Protein AF-A0A5J4TR86-F1 (afdb_monomer_lite)

Structure (mmCIF, N/CA/C/O backbone):
data_AF-A0A5J4TR86-F1
#
_entry.id   AF-A0A5J4TR86-F1
#
loop_
_atom_site.group_PDB
_atom_site.id
_atom_site.type_symbol
_atom_site.label_atom_id
_atom_site.label_alt_id
_atom_site.label_comp_id
_atom_site.label_asym_id
_atom_site.label_entity_id
_atom_site.label_seq_id
_atom_site.pdbx_PDB_ins_code
_atom_site.Cartn_x
_atom_site.Cartn_y
_atom_site.Cartn_z
_atom_site.occupancy
_atom_site.B_iso_or_equiv
_atom_site.auth_seq_id
_atom_site.auth_comp_id
_atom_site.auth_asym_id
_atom_site.auth_atom_id
_atom_site.pdbx_PDB_model_num
ATOM 1 N N . MET A 1 1 ? 6.713 -2.496 10.465 1.00 78.94 1 MET A N 1
ATOM 2 C CA . MET A 1 1 ? 7.120 -1.427 9.536 1.00 78.94 1 MET A CA 1
ATOM 3 C C . MET A 1 1 ? 7.994 -2.052 8.464 1.00 78.94 1 MET A C 1
ATOM 5 O O . MET A 1 1 ? 8.916 -2.774 8.829 1.00 78.94 1 MET A O 1
ATOM 9 N N . LEU A 1 2 ? 7.672 -1.861 7.186 1.00 87.44 2 LEU A N 1
ATOM 10 C CA . LEU A 1 2 ? 8.439 -2.368 6.049 1.00 87.44 2 LEU A CA 1
ATOM 11 C C . LEU A 1 2 ? 8.919 -1.181 5.210 1.00 87.44 2 LEU A C 1
ATOM 13 O O . LEU A 1 2 ? 8.098 -0.487 4.616 1.00 87.44 2 LEU A O 1
ATOM 17 N N . VAL A 1 3 ? 10.235 -0.986 5.140 1.00 91.19 3 VAL A N 1
ATOM 18 C CA . VAL A 1 3 ? 10.868 0.029 4.286 1.00 91.19 3 VAL A CA 1
ATOM 19 C C . VAL A 1 3 ? 11.641 -0.678 3.188 1.00 91.19 3 VAL A C 1
ATOM 21 O O . VAL A 1 3 ? 12.404 -1.604 3.465 1.00 91.19 3 VAL A O 1
ATOM 24 N N . MET A 1 4 ? 11.434 -0.249 1.950 1.00 93.44 4 MET A N 1
ATOM 25 C CA . MET A 1 4 ? 12.085 -0.802 0.771 1.00 93.44 4 MET A CA 1
ATOM 26 C C . MET A 1 4 ? 12.880 0.277 0.050 1.00 93.44 4 MET A C 1
ATOM 28 O O . MET A 1 4 ? 12.388 1.388 -0.122 1.00 93.44 4 MET A O 1
ATOM 32 N N . SER A 1 5 ? 14.082 -0.078 -0.392 1.00 93.56 5 SER A N 1
ATOM 33 C CA . SER A 1 5 ? 14.960 0.766 -1.199 1.00 93.56 5 SER A CA 1
ATOM 34 C C . SER A 1 5 ? 15.665 -0.121 -2.218 1.00 93.56 5 SER A C 1
ATOM 36 O O . SER A 1 5 ? 16.206 -1.154 -1.821 1.00 93.56 5 SER A O 1
ATOM 38 N N . ASP A 1 6 ? 15.602 0.245 -3.502 1.00 94.56 6 ASP A N 1
ATOM 39 C CA . ASP A 1 6 ? 16.200 -0.504 -4.621 1.00 94.56 6 ASP A CA 1
ATOM 40 C C . ASP A 1 6 ? 15.925 -2.023 -4.563 1.00 94.56 6 ASP A C 1
ATOM 42 O O . ASP A 1 6 ? 16.813 -2.874 -4.647 1.00 94.56 6 ASP A O 1
ATOM 46 N N . ALA A 1 7 ? 14.659 -2.375 -4.317 1.00 94.94 7 ALA A N 1
ATOM 47 C CA . ALA A 1 7 ? 14.237 -3.754 -4.106 1.00 94.94 7 ALA A CA 1
ATOM 48 C C . ALA A 1 7 ? 12.897 -4.056 -4.777 1.00 94.94 7 ALA A C 1
ATOM 50 O O . ALA A 1 7 ? 12.013 -3.204 -4.877 1.00 94.94 7 ALA A O 1
ATOM 51 N N . THR A 1 8 ? 12.716 -5.315 -5.180 1.00 96.31 8 THR A N 1
ATOM 52 C CA . THR A 1 8 ? 11.424 -5.830 -5.648 1.00 96.31 8 THR A CA 1
ATOM 53 C C . THR A 1 8 ? 10.775 -6.686 -4.565 1.00 96.31 8 THR A C 1
ATOM 55 O O . THR A 1 8 ? 11.375 -7.657 -4.104 1.00 96.31 8 THR A O 1
ATOM 58 N N . LEU A 1 9 ? 9.535 -6.364 -4.193 1.00 95.69 9 LEU A N 1
ATOM 59 C CA . LEU A 1 9 ? 8.725 -7.147 -3.264 1.00 95.69 9 LEU A CA 1
ATOM 60 C C . LEU A 1 9 ? 7.386 -7.532 -3.880 1.00 95.69 9 LEU A C 1
ATOM 62 O O . LEU A 1 9 ? 6.681 -6.724 -4.485 1.00 95.69 9 LEU A O 1
ATOM 66 N N . LEU A 1 10 ? 7.012 -8.781 -3.632 1.00 96.19 10 LEU A N 1
ATOM 67 C CA . LEU A 1 10 ? 5.738 -9.348 -4.019 1.00 96.19 10 LEU A CA 1
ATOM 68 C C . LEU A 1 10 ? 5.043 -9.928 -2.786 1.00 96.19 10 LEU A C 1
ATOM 70 O O . LEU A 1 10 ? 5.544 -10.871 -2.176 1.00 96.19 10 LEU A O 1
ATOM 74 N N . ILE A 1 11 ? 3.869 -9.393 -2.461 1.00 94.88 11 ILE A N 1
ATOM 75 C CA . ILE A 1 11 ? 2.986 -9.897 -1.406 1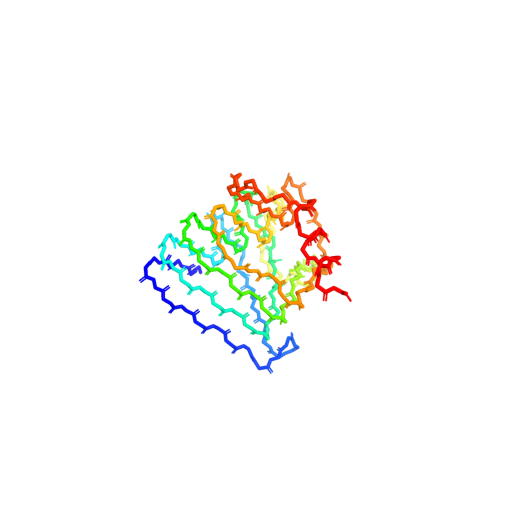.00 94.88 11 ILE A CA 1
ATOM 76 C C . ILE A 1 11 ? 1.742 -10.483 -2.076 1.00 94.88 11 ILE A C 1
ATOM 78 O O . ILE A 1 11 ? 1.059 -9.799 -2.836 1.00 94.88 11 ILE A O 1
ATOM 82 N N . ARG A 1 12 ? 1.446 -11.758 -1.805 1.00 96.81 12 ARG A N 1
ATOM 83 C CA . ARG A 1 12 ? 0.254 -12.447 -2.319 1.00 96.81 12 ARG A CA 1
ATOM 84 C C . ARG A 1 12 ? -0.513 -13.069 -1.163 1.00 96.81 12 ARG A C 1
ATOM 86 O O . ARG A 1 12 ? -0.025 -14.020 -0.557 1.00 96.81 12 ARG A O 1
ATOM 93 N N . GLY A 1 13 ? -1.688 -12.528 -0.871 1.00 96.06 13 GLY A N 1
ATOM 94 C CA . GLY A 1 13 ? -2.624 -13.152 0.055 1.00 96.06 13 GLY A CA 1
ATOM 95 C C . GLY A 1 13 ? -3.342 -14.354 -0.566 1.00 96.06 13 GLY A C 1
ATOM 96 O O . GLY A 1 13 ? -3.351 -14.532 -1.784 1.00 96.06 13 GLY A O 1
ATOM 97 N N . GLY A 1 14 ? -3.949 -15.184 0.283 1.00 94.31 14 GLY A N 1
ATOM 98 C CA . GLY A 1 14 ? -4.844 -16.276 -0.133 1.00 94.31 14 GLY A CA 1
ATOM 99 C C . GLY A 1 14 ? -6.224 -15.788 -0.591 1.00 94.31 14 GLY A C 1
ATOM 100 O O . GLY A 1 14 ? -6.932 -16.484 -1.312 1.00 94.31 14 GLY A O 1
ATOM 101 N N . GLY A 1 15 ? -6.579 -14.551 -0.236 1.00 92.75 15 GLY A N 1
ATOM 102 C CA . GLY A 1 15 ? -7.868 -13.940 -0.524 1.00 92.75 15 GLY A CA 1
ATOM 103 C C . GLY A 1 15 ? -8.164 -12.817 0.464 1.00 92.75 15 GLY A C 1
ATOM 104 O O . GLY A 1 15 ? -7.743 -12.865 1.619 1.00 92.75 15 GLY A O 1
ATOM 105 N N . VAL A 1 16 ? -8.952 -11.825 0.044 1.00 91.94 16 VAL A N 1
ATOM 106 C CA . VAL A 1 16 ? -9.275 -10.646 0.876 1.00 91.94 16 VAL A CA 1
ATOM 107 C C . VAL A 1 16 ? -9.989 -10.984 2.194 1.00 91.94 16 VAL A C 1
ATOM 109 O O . VAL A 1 16 ? -9.951 -10.203 3.133 1.00 91.94 16 VAL A O 1
ATOM 112 N N . HIS A 1 17 ? -10.632 -12.145 2.296 1.00 91.25 17 HIS A N 1
ATOM 113 C CA . HIS A 1 17 ? -11.296 -12.609 3.519 1.00 91.25 17 HIS A CA 1
ATOM 114 C C . HIS A 1 17 ? -10.399 -13.509 4.387 1.00 91.25 17 HIS A C 1
ATOM 116 O O . HIS A 1 17 ? -10.744 -13.776 5.533 1.00 91.25 17 HIS A O 1
ATOM 122 N N . GLU A 1 18 ? -9.265 -13.968 3.852 1.00 93.06 18 GLU A N 1
ATOM 123 C CA . GLU A 1 18 ? -8.345 -14.894 4.525 1.00 93.06 18 GLU A CA 1
ATOM 124 C C . GLU A 1 18 ? -7.071 -14.194 5.000 1.00 93.06 18 GLU A C 1
ATOM 126 O O . GLU A 1 18 ? -6.529 -14.518 6.053 1.00 93.06 18 GLU A O 1
ATOM 131 N N . THR A 1 19 ? -6.570 -13.235 4.21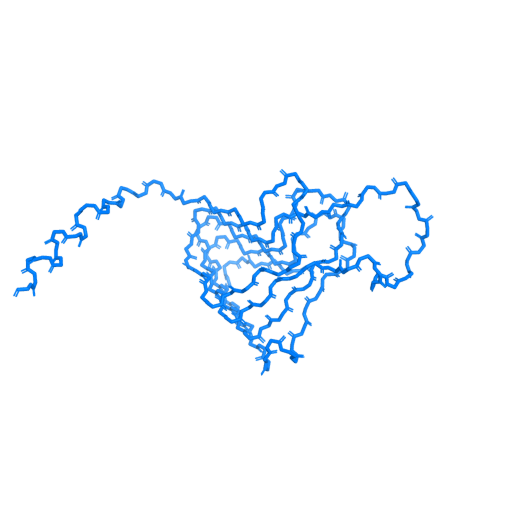8 1.00 95.62 19 THR A N 1
ATOM 132 C CA . THR A 1 19 ? -5.318 -12.531 4.504 1.00 95.62 19 THR A CA 1
ATOM 133 C C . THR A 1 19 ? -5.620 -11.129 4.998 1.00 95.62 19 THR A C 1
ATOM 135 O O . THR A 1 19 ? -6.001 -10.254 4.220 1.00 95.62 19 THR A O 1
ATOM 138 N N . ILE A 1 20 ? -5.439 -10.923 6.301 1.00 93.19 20 ILE A N 1
ATOM 139 C CA . ILE A 1 20 ? -5.667 -9.643 6.969 1.00 93.19 20 ILE A CA 1
ATOM 140 C C . ILE A 1 20 ? -4.340 -9.138 7.525 1.00 93.19 20 ILE A C 1
ATOM 142 O O . ILE A 1 20 ? -3.622 -9.864 8.212 1.00 93.19 20 ILE A O 1
ATOM 146 N N . VAL A 1 21 ? -4.027 -7.882 7.234 1.00 90.94 21 VAL A N 1
ATOM 147 C CA . VAL A 1 21 ? -2.818 -7.201 7.685 1.00 90.94 21 VAL A CA 1
ATOM 148 C C . VAL A 1 21 ? -3.219 -5.929 8.424 1.00 90.94 21 VAL A C 1
ATOM 150 O O . VAL A 1 21 ? -3.975 -5.113 7.907 1.00 90.94 21 VAL A O 1
ATOM 153 N N . THR A 1 22 ? -2.711 -5.755 9.641 1.00 87.81 22 THR A N 1
ATOM 154 C CA . THR A 1 22 ? -2.996 -4.593 10.495 1.00 87.81 22 THR A CA 1
ATOM 155 C C . THR A 1 22 ? -1.704 -4.050 11.086 1.00 87.81 22 THR A C 1
ATOM 157 O O . THR A 1 22 ? -0.765 -4.810 11.337 1.00 87.81 22 THR A O 1
ATOM 160 N N . ASN A 1 23 ? -1.642 -2.741 11.317 1.00 81.12 23 ASN A N 1
ATOM 161 C CA . ASN A 1 23 ? -0.609 -2.143 12.162 1.00 81.12 23 ASN A CA 1
ATOM 162 C C . ASN A 1 23 ? -0.980 -2.292 13.649 1.00 81.12 23 ASN A C 1
ATOM 164 O O . ASN A 1 23 ? -2.123 -2.596 13.986 1.00 81.12 23 ASN A O 1
ATOM 168 N N . SER A 1 24 ? -0.004 -2.088 14.534 1.00 74.19 24 SER A N 1
ATOM 169 C CA . SER A 1 24 ? -0.243 -1.723 15.939 1.00 74.19 24 SER A CA 1
ATOM 170 C C . SER A 1 24 ? -0.462 -0.206 16.046 1.00 74.19 24 SER A C 1
ATOM 172 O O . SER A 1 24 ? -0.256 0.489 15.051 1.00 74.19 24 SER A O 1
ATOM 174 N N . LYS A 1 25 ? -0.814 0.333 17.229 1.00 67.06 25 LYS A N 1
ATOM 175 C CA . LYS A 1 25 ? -0.733 1.787 17.488 1.00 67.06 25 LYS A CA 1
ATOM 176 C C . LYS A 1 25 ? 0.717 2.230 17.239 1.00 67.06 25 LYS A C 1
ATOM 178 O O . LYS A 1 25 ? 1.601 1.971 18.051 1.00 67.06 25 LYS A O 1
ATOM 183 N N . THR A 1 26 ? 0.996 2.742 16.044 1.00 60.88 26 THR A N 1
ATOM 184 C CA . THR A 1 26 ? 2.344 3.101 15.594 1.00 60.88 26 THR A CA 1
ATOM 185 C C . THR A 1 26 ? 2.529 4.603 15.770 1.00 60.88 26 THR A C 1
ATOM 187 O O . THR A 1 26 ? 1.697 5.346 15.245 1.00 60.88 26 THR A O 1
ATOM 190 N N . PRO A 1 27 ? 3.586 5.052 16.471 1.00 57.88 27 PRO A N 1
ATOM 191 C CA . PRO A 1 27 ? 3.763 6.465 16.773 1.00 57.88 27 PRO A CA 1
ATOM 192 C C . PRO A 1 27 ? 4.053 7.301 15.523 1.00 57.88 27 PRO A C 1
ATOM 194 O O . PRO A 1 27 ? 3.389 8.308 15.347 1.00 57.88 27 PRO A O 1
ATOM 197 N N . ASP A 1 28 ? 4.953 6.863 14.624 1.00 60.16 28 ASP A N 1
ATOM 198 C CA . ASP A 1 28 ? 5.573 7.802 13.663 1.00 60.16 28 ASP A CA 1
ATOM 199 C C . ASP A 1 28 ? 5.905 7.238 12.264 1.00 60.16 28 ASP A C 1
ATOM 201 O O . ASP A 1 28 ? 6.716 7.826 11.547 1.00 60.16 28 ASP A O 1
ATOM 205 N N . GLN A 1 29 ? 5.392 6.069 11.856 1.00 63.19 29 GLN A N 1
ATOM 206 C CA . GLN A 1 29 ? 5.850 5.446 10.600 1.00 63.19 29 GLN A CA 1
ATOM 207 C C . GLN A 1 29 ? 4.758 4.744 9.794 1.00 63.19 29 GLN A C 1
ATOM 209 O O . GLN A 1 29 ? 3.885 4.070 10.343 1.00 63.19 29 GLN A O 1
ATOM 214 N N . SER A 1 30 ? 4.877 4.866 8.469 1.00 77.31 30 SER A N 1
ATOM 215 C CA . SER A 1 30 ? 4.069 4.158 7.477 1.00 77.31 30 SER A CA 1
ATOM 216 C C . SER A 1 30 ? 4.220 2.649 7.630 1.00 77.31 30 SER A C 1
ATOM 218 O O . SER A 1 30 ? 5.311 2.159 7.913 1.00 77.31 30 SER A O 1
ATOM 220 N N . MET A 1 31 ? 3.158 1.869 7.420 1.00 87.00 31 MET A N 1
ATOM 221 C CA . MET A 1 31 ? 3.280 0.410 7.502 1.00 87.00 31 MET A CA 1
ATOM 222 C C . MET A 1 31 ? 4.171 -0.129 6.380 1.00 87.00 31 MET A C 1
ATOM 224 O O . MET A 1 31 ? 5.010 -1.001 6.631 1.00 87.00 31 MET A O 1
ATOM 228 N N . ILE A 1 32 ? 3.984 0.408 5.175 1.00 91.31 32 ILE A N 1
ATOM 229 C CA . ILE A 1 32 ? 4.780 0.128 3.983 1.00 91.31 32 ILE A CA 1
ATOM 230 C C . ILE A 1 32 ? 5.310 1.455 3.447 1.00 91.31 32 ILE A C 1
ATOM 232 O O . ILE A 1 32 ? 4.529 2.367 3.185 1.00 91.31 32 ILE A O 1
ATOM 236 N N . TRP A 1 33 ? 6.620 1.534 3.239 1.00 93.06 33 TRP A N 1
ATOM 237 C CA . TRP A 1 33 ?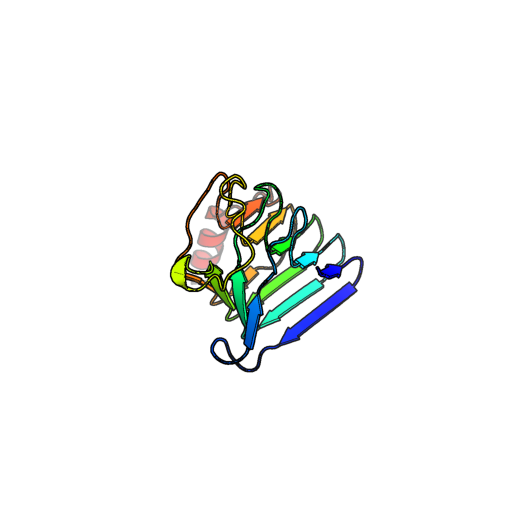 7.271 2.665 2.591 1.00 93.06 33 TRP A CA 1
ATOM 238 C C . TRP A 1 33 ? 8.190 2.171 1.473 1.00 93.06 33 TRP A C 1
ATOM 240 O O . TRP A 1 33 ? 9.158 1.453 1.729 1.00 93.06 33 TRP A O 1
ATOM 250 N N . ALA A 1 34 ? 7.871 2.527 0.231 1.00 94.19 34 ALA A N 1
ATOM 251 C CA . ALA A 1 34 ? 8.671 2.192 -0.941 1.00 94.19 34 ALA A CA 1
ATOM 252 C C . ALA A 1 34 ? 9.433 3.428 -1.429 1.00 94.19 34 ALA A C 1
ATOM 254 O O . ALA A 1 34 ? 8.829 4.392 -1.897 1.00 94.19 34 ALA A O 1
ATOM 255 N N . GLN A 1 35 ? 10.760 3.378 -1.330 1.00 94.00 35 GLN A N 1
ATOM 256 C CA . GLN A 1 35 ? 11.660 4.433 -1.788 1.00 94.00 35 GLN A CA 1
ATOM 257 C C . GLN A 1 35 ? 12.025 4.251 -3.265 1.00 94.00 35 GLN A C 1
ATOM 259 O O . GLN A 1 35 ? 11.719 3.219 -3.870 1.00 94.00 35 GLN A O 1
ATOM 264 N N . ILE A 1 36 ? 12.711 5.243 -3.835 1.00 93.62 36 ILE A N 1
ATOM 265 C CA . ILE A 1 36 ? 13.170 5.259 -5.231 1.00 93.62 36 ILE A CA 1
ATOM 266 C C . ILE A 1 36 ? 13.736 3.904 -5.700 1.00 93.62 36 ILE A C 1
ATOM 268 O O . ILE A 1 36 ? 14.411 3.197 -4.949 1.00 93.62 36 ILE A O 1
ATOM 272 N N . PHE A 1 37 ? 13.424 3.540 -6.948 1.00 92.31 37 PHE A N 1
ATOM 273 C CA . PHE A 1 37 ? 13.799 2.273 -7.597 1.00 92.31 37 PHE A CA 1
ATOM 274 C C . PHE A 1 37 ? 13.213 1.003 -6.969 1.00 92.31 37 PHE A C 1
ATOM 276 O O . PHE A 1 37 ? 13.486 -0.102 -7.434 1.00 92.31 37 PHE A O 1
ATOM 283 N N . SER A 1 38 ? 12.345 1.131 -5.965 1.00 96.38 38 SER A N 1
ATOM 284 C CA . SER A 1 38 ? 11.614 -0.015 -5.432 1.00 96.38 38 SER A CA 1
ATOM 285 C C . SER A 1 38 ? 10.407 -0.361 -6.296 1.00 96.38 38 SER A C 1
ATOM 287 O O . SER A 1 38 ? 9.704 0.518 -6.795 1.00 96.38 38 SER A O 1
ATOM 289 N N . ILE A 1 39 ? 10.122 -1.656 -6.410 1.00 96.19 39 ILE A N 1
ATOM 290 C CA . ILE A 1 39 ? 8.917 -2.179 -7.054 1.00 96.19 39 ILE A CA 1
ATOM 291 C C . ILE A 1 39 ? 8.155 -2.998 -6.023 1.00 96.19 39 ILE A C 1
ATOM 293 O O . ILE A 1 39 ? 8.661 -4.003 -5.523 1.00 96.19 39 ILE A O 1
ATOM 297 N N . ILE A 1 40 ? 6.922 -2.603 -5.724 1.00 96.44 40 ILE A N 1
ATOM 298 C CA . ILE A 1 40 ? 6.037 -3.359 -4.844 1.00 96.44 40 ILE A CA 1
ATOM 299 C C . ILE A 1 40 ? 4.774 -3.783 -5.587 1.00 96.44 40 ILE A C 1
ATOM 301 O O . ILE A 1 40 ? 4.115 -2.993 -6.261 1.00 96.44 40 ILE A O 1
ATOM 305 N N . THR A 1 41 ? 4.433 -5.063 -5.467 1.00 97.25 41 THR A N 1
ATOM 306 C CA . THR A 1 41 ? 3.149 -5.603 -5.913 1.00 97.25 41 THR A CA 1
ATOM 307 C C . THR A 1 41 ? 2.467 -6.316 -4.759 1.00 97.25 41 THR A C 1
ATOM 309 O O . THR A 1 41 ? 3.055 -7.210 -4.149 1.00 97.25 41 THR A O 1
ATOM 312 N N . VAL A 1 42 ? 1.217 -5.950 -4.483 1.00 96.81 42 VAL A N 1
ATOM 313 C CA . VAL A 1 42 ? 0.401 -6.579 -3.440 1.00 96.81 42 VAL A CA 1
ATOM 314 C C . VAL A 1 42 ? -0.908 -7.060 -4.039 1.00 96.81 42 VAL A C 1
ATOM 316 O O . VAL A 1 42 ? -1.596 -6.297 -4.724 1.00 96.81 42 VAL A O 1
ATOM 319 N N . THR A 1 43 ? -1.270 -8.312 -3.758 1.00 97.81 43 THR A N 1
ATOM 320 C CA . THR A 1 43 ? -2.559 -8.870 -4.167 1.00 97.81 43 THR A CA 1
ATOM 321 C C . THR A 1 43 ? -3.314 -9.557 -3.033 1.00 97.81 43 THR A C 1
ATOM 323 O O . THR A 1 43 ? -2.712 -10.078 -2.092 1.00 97.81 43 THR A O 1
ATOM 326 N N . ASP A 1 44 ? -4.644 -9.592 -3.152 1.00 97.69 44 ASP A N 1
ATOM 327 C CA . ASP A 1 44 ? -5.526 -10.503 -2.403 1.00 97.69 44 ASP A CA 1
ATOM 328 C C . ASP A 1 44 ? -5.454 -10.362 -0.876 1.00 97.69 44 ASP A C 1
ATOM 330 O O . ASP A 1 44 ? -5.489 -11.350 -0.146 1.00 97.69 44 ASP A O 1
ATOM 334 N N . THR A 1 45 ? -5.331 -9.129 -0.389 1.00 96.56 45 THR A N 1
ATOM 335 C CA . THR A 1 45 ? -5.125 -8.821 1.033 1.00 96.56 45 THR A CA 1
ATOM 336 C C . THR A 1 45 ? -6.123 -7.771 1.514 1.00 96.56 45 THR A C 1
ATOM 338 O O . THR A 1 45 ? -6.467 -6.851 0.774 1.00 96.56 45 THR A O 1
ATOM 341 N N . THR A 1 46 ? -6.563 -7.878 2.766 1.00 95.75 46 THR A N 1
ATOM 342 C CA . THR A 1 46 ? -7.262 -6.798 3.472 1.00 95.75 46 THR A CA 1
ATOM 343 C C . THR A 1 46 ? -6.309 -6.098 4.428 1.00 95.75 46 THR A C 1
ATOM 345 O O . THR A 1 46 ? -5.689 -6.742 5.270 1.00 95.75 46 THR A O 1
ATOM 348 N N . TYR A 1 47 ? -6.223 -4.777 4.326 1.00 93.00 47 TYR A N 1
ATOM 349 C CA . TYR A 1 47 ? -5.500 -3.920 5.252 1.00 93.00 47 TYR A CA 1
ATOM 350 C C . TYR A 1 47 ? -6.461 -3.220 6.208 1.00 93.00 47 TYR A C 1
ATOM 352 O O . TYR A 1 47 ? -7.429 -2.592 5.776 1.00 93.00 47 TYR A O 1
ATOM 360 N N . ILE A 1 48 ? -6.170 -3.312 7.504 1.00 90.12 48 ILE A N 1
ATOM 361 C CA . ILE A 1 48 ? -6.907 -2.630 8.568 1.00 90.12 48 ILE A CA 1
ATOM 362 C C . ILE A 1 48 ? -5.959 -1.653 9.260 1.00 90.12 48 ILE A C 1
ATOM 364 O O . ILE A 1 48 ? -4.966 -2.064 9.855 1.00 90.12 48 ILE A O 1
ATOM 368 N N . GLN A 1 49 ? -6.259 -0.361 9.178 1.00 85.94 49 GLN A N 1
ATOM 369 C CA . GLN A 1 49 ? -5.520 0.672 9.894 1.00 85.94 49 GLN A CA 1
ATOM 370 C C . GLN A 1 49 ? -6.084 0.825 11.314 1.00 85.94 49 GLN A C 1
ATOM 372 O O . GLN A 1 49 ? -7.237 1.217 11.493 1.00 85.94 49 GLN A O 1
ATOM 377 N N . GLN A 1 50 ? -5.262 0.536 12.320 1.00 83.94 50 GLN A N 1
ATOM 378 C CA . GLN A 1 50 ? -5.489 0.966 13.700 1.00 83.94 50 GLN A CA 1
ATOM 379 C C . GLN A 1 50 ? -5.230 2.472 13.827 1.00 83.94 50 GLN A C 1
ATOM 381 O O . GLN A 1 50 ? -4.380 2.990 13.088 1.00 83.94 50 GLN A O 1
ATOM 386 N N . PRO A 1 51 ? -5.897 3.163 14.770 1.00 78.50 51 PRO A N 1
ATOM 387 C CA . PRO A 1 51 ? -5.627 4.568 15.027 1.00 78.50 51 PRO A CA 1
ATOM 388 C C . PRO A 1 51 ? -4.148 4.823 15.325 1.00 78.50 51 PRO A C 1
ATOM 390 O O . PRO A 1 51 ? -3.446 3.999 15.922 1.00 78.50 51 PRO A O 1
ATOM 393 N N . LEU A 1 52 ? -3.683 5.980 14.877 1.00 77.44 52 LEU A N 1
ATOM 394 C CA . LEU A 1 52 ? -2.311 6.441 1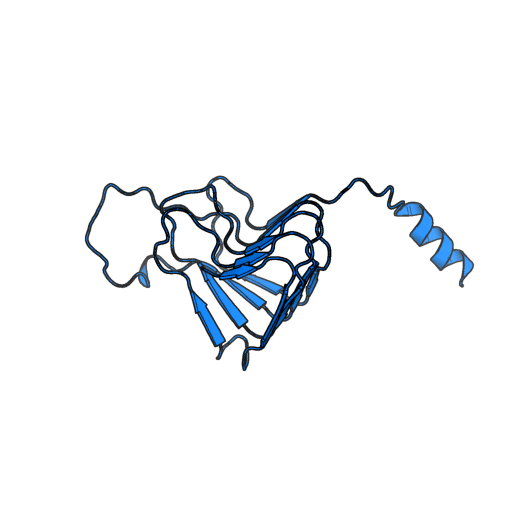5.013 1.00 77.44 52 LEU A CA 1
ATOM 395 C C . LEU A 1 52 ? -2.223 7.540 16.068 1.00 77.44 52 LEU A C 1
ATOM 397 O O . LEU A 1 52 ? -3.199 8.239 16.333 1.00 77.44 52 LEU A O 1
ATOM 401 N N . GLN A 1 53 ? -1.022 7.735 16.607 1.00 74.31 53 GLN A N 1
ATOM 402 C CA . GLN A 1 53 ? -0.717 8.858 17.503 1.00 74.31 53 GLN A CA 1
ATOM 403 C C . GLN A 1 53 ? -0.328 10.134 16.731 1.00 74.31 53 GLN A C 1
ATOM 405 O O . GLN A 1 53 ? -0.235 11.209 17.317 1.00 74.31 53 GLN A O 1
ATOM 410 N N . THR A 1 54 ? -0.128 10.031 15.411 1.00 73.56 54 THR A N 1
ATOM 411 C CA . THR A 1 54 ? 0.227 11.143 14.518 1.00 73.56 54 THR A CA 1
ATOM 412 C C . THR A 1 54 ? -0.586 11.116 13.224 1.00 73.56 54 THR A C 1
ATOM 414 O O . THR A 1 54 ? -1.021 10.060 12.760 1.00 73.56 54 THR A O 1
ATOM 417 N N . CYS A 1 55 ? -0.757 12.282 12.601 1.00 71.31 55 CYS A N 1
ATOM 418 C CA . CYS A 1 55 ? -1.447 12.438 11.321 1.00 71.31 55 CYS A CA 1
ATOM 419 C C . CYS A 1 55 ? -0.505 12.466 10.102 1.00 71.31 55 CYS A C 1
ATOM 421 O O . CYS A 1 55 ? -0.985 12.541 8.972 1.00 71.31 55 CYS A O 1
ATOM 423 N N . GLU A 1 56 ? 0.818 12.421 10.298 1.00 73.94 56 GLU A N 1
ATOM 424 C CA . GLU A 1 56 ? 1.786 12.739 9.233 1.00 73.94 56 GLU A CA 1
ATOM 425 C C . GLU A 1 56 ? 2.180 11.548 8.335 1.00 73.94 56 GLU A C 1
ATOM 427 O O . GLU A 1 56 ? 2.665 11.742 7.210 1.00 73.94 56 GLU A O 1
ATOM 432 N N . CYS A 1 57 ? 1.930 10.316 8.784 1.00 75.69 57 CYS A N 1
ATOM 433 C CA . CYS A 1 57 ? 2.437 9.102 8.140 1.00 75.69 57 CYS A CA 1
ATOM 434 C C . CYS A 1 57 ? 1.327 8.327 7.438 1.00 75.69 57 CYS A C 1
ATOM 436 O O . CYS A 1 57 ? 0.402 7.856 8.095 1.00 75.69 57 CYS A O 1
ATOM 438 N N . ALA A 1 58 ? 1.424 8.157 6.118 1.00 86.19 58 ALA A N 1
ATOM 439 C CA . ALA A 1 58 ? 0.451 7.363 5.375 1.00 86.19 58 ALA A CA 1
ATOM 440 C C . ALA A 1 58 ? 0.593 5.862 5.685 1.00 86.19 58 ALA A C 1
ATOM 442 O O . ALA A 1 58 ? 1.677 5.401 6.008 1.00 86.19 58 ALA A O 1
ATOM 443 N N . PHE A 1 59 ? -0.463 5.059 5.569 1.00 87.81 59 PHE A N 1
ATOM 444 C CA . PHE A 1 59 ? -0.365 3.615 5.811 1.00 87.81 59 PHE A CA 1
ATOM 445 C C . PHE A 1 59 ? 0.523 2.917 4.758 1.00 87.81 59 PHE A C 1
ATOM 447 O O . PHE A 1 59 ? 1.387 2.109 5.109 1.00 87.81 59 PHE A O 1
ATOM 454 N N . ILE A 1 60 ? 0.359 3.283 3.484 1.00 91.62 60 ILE A N 1
ATOM 455 C CA . ILE A 1 60 ? 1.263 2.965 2.372 1.00 91.62 60 ILE A CA 1
ATOM 456 C C . ILE A 1 60 ? 1.803 4.276 1.804 1.00 91.62 60 ILE A C 1
ATOM 458 O O . ILE A 1 60 ? 1.021 5.144 1.416 1.00 91.62 60 ILE A O 1
ATOM 462 N N . ASP A 1 61 ? 3.125 4.394 1.718 1.00 92.38 61 ASP A N 1
ATOM 463 C CA . ASP A 1 61 ? 3.817 5.586 1.230 1.00 92.38 61 ASP A CA 1
ATOM 464 C C . ASP A 1 61 ? 4.790 5.228 0.103 1.00 92.38 61 ASP A C 1
ATOM 466 O O . ASP A 1 61 ? 5.626 4.335 0.254 1.00 92.38 61 ASP A O 1
ATOM 470 N N . ILE A 1 62 ? 4.650 5.889 -1.043 1.00 94.00 62 ILE A N 1
ATOM 471 C CA . ILE A 1 62 ? 5.394 5.601 -2.272 1.00 94.00 62 ILE A CA 1
ATOM 472 C C . ILE A 1 62 ? 6.124 6.871 -2.717 1.00 94.00 62 ILE A C 1
ATOM 474 O O . ILE A 1 62 ? 5.492 7.844 -3.142 1.00 94.00 62 ILE A O 1
ATOM 478 N N . ASP A 1 63 ? 7.452 6.846 -2.642 1.00 92.88 63 ASP A N 1
ATOM 479 C CA . ASP A 1 63 ? 8.301 7.971 -3.030 1.00 92.88 63 ASP A CA 1
ATOM 480 C C . ASP A 1 63 ? 8.497 8.061 -4.550 1.00 92.88 63 ASP A C 1
ATOM 482 O O . ASP A 1 63 ? 8.184 7.152 -5.328 1.00 92.88 63 ASP A O 1
ATOM 486 N N . SER A 1 64 ? 9.103 9.175 -4.962 1.00 92.31 64 SER A N 1
ATOM 487 C CA . SER A 1 64 ? 9.469 9.451 -6.348 1.00 92.31 64 SER A CA 1
ATOM 488 C C . SER A 1 64 ? 10.299 8.324 -6.951 1.00 92.31 64 SER A C 1
ATOM 490 O O . SER A 1 64 ? 11.316 7.912 -6.394 1.00 92.31 64 SER A O 1
ATOM 492 N N . GLY A 1 65 ? 9.895 7.869 -8.138 1.00 89.94 65 GLY A N 1
ATOM 493 C CA . GLY A 1 65 ? 10.594 6.821 -8.882 1.00 89.94 65 GLY A CA 1
ATOM 494 C C . GLY A 1 65 ? 10.394 5.396 -8.352 1.00 89.94 65 GLY A C 1
ATOM 495 O O . GLY A 1 65 ? 11.040 4.480 -8.860 1.00 89.94 65 GLY A O 1
ATOM 496 N N . ALA A 1 66 ? 9.524 5.183 -7.361 1.00 94.69 66 ALA A N 1
ATOM 497 C CA . ALA A 1 66 ? 9.059 3.851 -6.982 1.00 94.69 66 ALA A CA 1
ATOM 498 C C . ALA A 1 66 ? 7.841 3.420 -7.825 1.00 94.69 66 ALA A C 1
ATOM 500 O O . ALA A 1 66 ? 7.075 4.250 -8.328 1.00 94.69 66 ALA A O 1
ATOM 501 N N . ILE A 1 67 ? 7.649 2.106 -7.969 1.00 93.69 67 ILE A N 1
ATOM 502 C CA . ILE A 1 67 ? 6.519 1.498 -8.684 1.00 93.69 67 ILE A CA 1
ATOM 503 C C . ILE A 1 67 ? 5.651 0.725 -7.689 1.00 93.69 67 ILE A C 1
ATOM 505 O O . ILE A 1 67 ? 6.148 -0.161 -6.995 1.00 93.69 67 ILE A O 1
ATOM 509 N N . CYS A 1 68 ? 4.350 1.015 -7.643 1.00 95.50 68 CYS A N 1
ATOM 510 C CA . CYS A 1 68 ? 3.404 0.359 -6.741 1.00 95.50 68 CYS A CA 1
ATOM 511 C C . CYS A 1 68 ? 2.167 -0.161 -7.478 1.00 95.50 68 CYS A C 1
ATOM 513 O O . CYS A 1 68 ? 1.401 0.605 -8.062 1.00 95.50 68 CYS A O 1
ATOM 515 N N . LEU A 1 69 ? 1.949 -1.476 -7.429 1.00 95.94 69 LEU A N 1
ATOM 516 C CA . LEU A 1 69 ? 0.781 -2.141 -8.003 1.00 95.94 69 LEU A CA 1
ATOM 517 C C . LEU A 1 69 ? -0.023 -2.822 -6.898 1.00 95.94 69 LEU A C 1
ATOM 519 O O . LEU A 1 69 ? 0.410 -3.824 -6.326 1.00 95.94 69 LEU A O 1
ATOM 523 N N . LEU A 1 70 ? -1.218 -2.309 -6.623 1.00 96.56 70 LEU A N 1
ATOM 524 C CA . LEU A 1 70 ? -2.139 -2.893 -5.651 1.00 96.56 70 LEU A CA 1
ATOM 525 C C . LEU A 1 70 ? -3.332 -3.479 -6.395 1.00 96.56 70 LEU A C 1
ATOM 527 O O . LEU A 1 70 ? -3.973 -2.774 -7.173 1.00 96.56 70 LEU A O 1
ATOM 531 N N . ARG A 1 71 ? -3.630 -4.765 -6.184 1.00 97.31 71 ARG A N 1
ATOM 532 C CA . ARG A 1 71 ? -4.741 -5.437 -6.869 1.00 97.31 71 ARG A CA 1
ATOM 533 C C . ARG A 1 71 ? -5.602 -6.271 -5.929 1.00 97.31 71 ARG A C 1
ATOM 535 O O . ARG A 1 71 ? -5.066 -7.104 -5.209 1.00 97.31 71 ARG A O 1
ATOM 542 N N . ARG A 1 72 ? -6.932 -6.142 -6.012 1.00 97.19 72 ARG A N 1
ATOM 543 C CA . ARG A 1 72 ? -7.879 -6.872 -5.143 1.00 97.19 72 ARG A CA 1
ATOM 544 C C . ARG A 1 72 ? -7.532 -6.681 -3.672 1.00 97.19 72 ARG A C 1
ATOM 546 O O . ARG A 1 72 ? -7.263 -7.641 -2.952 1.00 97.19 72 ARG A O 1
ATOM 553 N N . ILE A 1 73 ? -7.467 -5.418 -3.270 1.00 97.12 73 ILE A N 1
ATOM 554 C CA . ILE A 1 73 ? -7.133 -5.013 -1.907 1.00 97.12 73 ILE A CA 1
ATOM 555 C C . ILE A 1 73 ? -8.352 -4.365 -1.269 1.00 97.12 73 ILE A C 1
ATOM 557 O O . ILE A 1 73 ? -9.018 -3.551 -1.905 1.00 97.12 73 ILE A O 1
ATOM 561 N N . ILE A 1 74 ? -8.636 -4.695 -0.013 1.00 96.19 74 ILE A N 1
ATOM 562 C CA . ILE A 1 74 ? -9.626 -3.964 0.784 1.00 96.19 74 ILE A CA 1
ATOM 563 C C . ILE A 1 74 ? -8.879 -3.145 1.831 1.00 96.19 74 ILE A C 1
ATOM 565 O O . ILE A 1 74 ? -8.073 -3.689 2.577 1.00 96.19 74 ILE A O 1
ATOM 569 N N . PHE A 1 75 ? -9.160 -1.851 1.900 1.00 94.25 75 PHE A N 1
ATOM 570 C CA . PHE A 1 75 ? -8.689 -0.956 2.948 1.00 94.25 75 PHE A CA 1
ATOM 571 C C . PHE A 1 75 ? -9.839 -0.608 3.884 1.00 94.25 75 PHE A C 1
ATOM 573 O O . PHE A 1 75 ? -10.898 -0.176 3.425 1.00 94.25 75 PHE A O 1
ATOM 580 N N . ARG A 1 76 ? -9.613 -0.780 5.188 1.00 90.50 76 ARG A N 1
ATOM 581 C CA . ARG A 1 76 ? -10.545 -0.423 6.264 1.00 90.50 76 ARG A CA 1
ATOM 582 C C . ARG A 1 76 ? -9.805 0.222 7.425 1.00 90.50 76 ARG A C 1
ATOM 584 O O . ARG A 1 76 ? -8.597 0.048 7.575 1.00 90.50 76 ARG A O 1
ATOM 591 N N . GLN A 1 77 ? -10.544 0.911 8.278 1.00 86.25 77 GLN A N 1
ATOM 592 C CA . GLN A 1 77 ? -10.072 1.315 9.599 1.00 86.25 77 GLN A CA 1
ATOM 593 C C . GLN A 1 77 ? -10.640 0.372 10.659 1.00 86.25 77 GLN A C 1
ATOM 595 O O . GLN A 1 77 ? -11.704 -0.229 10.484 1.00 86.25 77 GLN A O 1
ATOM 600 N N . ALA A 1 78 ? -9.903 0.202 11.752 1.00 82.44 78 ALA A N 1
ATOM 601 C CA . ALA A 1 78 ? -10.394 -0.539 12.900 1.00 82.44 78 ALA A CA 1
ATOM 602 C C . ALA A 1 78 ? -11.593 0.194 13.513 1.00 82.44 78 ALA A C 1
ATOM 604 O O . ALA A 1 78 ? -11.560 1.409 13.708 1.00 82.44 78 ALA A O 1
ATOM 605 N N . LYS A 1 79 ? -12.659 -0.542 13.840 1.00 74.62 79 LYS A N 1
ATOM 606 C CA . LYS A 1 79 ? -13.806 0.044 14.540 1.00 74.62 79 LYS A CA 1
ATOM 607 C C . LYS A 1 79 ? -13.420 0.302 15.998 1.00 74.62 79 LYS A C 1
ATOM 609 O O . LYS A 1 79 ? -12.769 -0.575 16.574 1.00 74.62 79 LYS A O 1
ATOM 614 N N . PRO A 1 80 ? -13.874 1.407 16.617 1.00 65.19 80 PRO A N 1
ATOM 615 C CA . PRO A 1 80 ? -13.613 1.691 18.032 1.00 65.19 80 PRO A CA 1
ATOM 616 C C . PRO A 1 80 ? -13.958 0.506 18.944 1.00 65.19 80 PRO A C 1
ATOM 618 O O . PRO A 1 80 ? -13.190 0.135 19.817 1.00 65.19 80 PRO A O 1
ATOM 621 N N . GLU A 1 81 ? -15.066 -0.175 18.651 1.00 60.97 81 GLU A N 1
ATOM 622 C CA . GLU A 1 81 ? -15.576 -1.337 19.397 1.00 60.97 81 GLU A CA 1
ATOM 623 C C . GLU A 1 81 ? -14.679 -2.587 19.323 1.00 60.97 81 GLU A C 1
ATOM 625 O O . GLU A 1 81 ? -14.820 -3.504 20.126 1.00 60.97 81 GLU A O 1
ATOM 630 N N . THR A 1 82 ? -13.789 -2.657 18.330 1.00 60.88 82 THR A N 1
ATOM 631 C CA . THR A 1 82 ? -12.882 -3.798 18.097 1.00 60.88 82 THR A CA 1
ATOM 632 C C . THR A 1 82 ? -11.458 -3.539 18.578 1.00 60.88 82 THR A C 1
ATOM 634 O O . THR A 1 82 ? -10.597 -4.411 18.447 1.00 60.88 82 THR A O 1
ATOM 637 N N . GLN A 1 83 ? -11.201 -2.351 19.127 1.00 59.75 83 GLN A N 1
ATOM 638 C CA . GLN A 1 83 ? -9.932 -2.009 19.749 1.00 59.75 83 GLN A CA 1
ATOM 639 C C . GLN A 1 83 ? -9.881 -2.701 21.114 1.00 59.75 83 GLN A C 1
ATOM 641 O O . GLN A 1 83 ? -10.385 -2.197 22.110 1.00 59.75 83 GLN A O 1
ATOM 646 N N . LEU A 1 84 ? -9.347 -3.922 21.131 1.00 51.34 84 LEU A N 1
ATOM 647 C CA . LEU A 1 84 ? -9.094 -4.673 22.358 1.00 51.34 84 LEU A CA 1
ATOM 648 C C . LEU A 1 84 ? -8.157 -3.855 23.256 1.00 51.34 84 LEU A C 1
ATOM 650 O O . LEU A 1 84 ? -7.032 -3.573 22.849 1.00 51.34 84 LEU A O 1
ATOM 654 N N . ASP A 1 85 ? -8.664 -3.483 24.433 1.00 52.59 85 ASP A N 1
ATOM 655 C CA . ASP A 1 85 ? -7.975 -2.955 25.614 1.00 52.59 85 ASP A CA 1
ATOM 656 C C . ASP A 1 85 ? -6.448 -2.810 25.480 1.00 52.59 85 ASP A C 1
ATOM 658 O O . ASP A 1 85 ? -5.687 -3.770 25.625 1.00 52.59 85 ASP A O 1
ATOM 662 N N . ALA A 1 86 ? -5.993 -1.578 25.274 1.00 45.94 86 ALA A N 1
ATOM 663 C CA . ALA A 1 86 ? -4.640 -1.162 25.605 1.00 45.94 86 ALA A CA 1
ATOM 664 C C . ALA A 1 86 ? -4.783 0.130 26.400 1.00 45.94 86 ALA A C 1
ATOM 666 O O . ALA A 1 86 ? -5.072 1.158 25.796 1.00 45.94 86 ALA A O 1
ATOM 667 N N . ASP A 1 87 ? -4.697 -0.012 27.725 1.00 47.03 87 ASP A N 1
ATOM 668 C CA . ASP A 1 87 ? -4.543 1.005 28.768 1.00 47.03 87 ASP A CA 1
ATOM 669 C C . ASP A 1 87 ? -5.104 2.398 28.453 1.00 47.03 87 ASP A C 1
ATOM 671 O O . ASP A 1 87 ? -4.631 3.115 27.576 1.00 47.03 87 ASP A O 1
ATOM 675 N N . SER A 1 88 ? -6.108 2.776 29.240 1.00 47.34 88 SER A N 1
ATOM 676 C CA . SER A 1 88 ? -6.767 4.078 29.304 1.00 47.34 88 SER A CA 1
ATOM 677 C C . SER A 1 88 ? -5.790 5.256 29.448 1.00 47.34 88 SER A C 1
ATOM 679 O O . SER A 1 88 ? -5.679 5.850 30.517 1.00 47.34 88 SER A O 1
ATOM 681 N N . ASP A 1 89 ? -5.114 5.627 28.372 1.00 50.69 89 ASP A N 1
ATOM 682 C CA . ASP A 1 89 ? -4.557 6.958 28.193 1.00 50.69 89 ASP A CA 1
ATOM 683 C C . ASP A 1 89 ? -5.647 7.787 27.505 1.00 50.69 89 ASP A C 1
ATOM 685 O O . ASP A 1 89 ? -5.626 8.006 26.294 1.00 50.69 89 ASP A O 1
ATOM 689 N N . GLU A 1 90 ? -6.632 8.231 28.295 1.00 53.72 90 GLU A N 1
ATOM 690 C CA . GLU A 1 90 ? -7.750 9.093 27.862 1.00 53.72 90 GLU A CA 1
ATOM 691 C C . GLU A 1 90 ? -7.287 10.429 27.229 1.00 53.72 90 GLU A C 1
ATOM 693 O O . GLU A 1 90 ? -8.100 11.167 26.677 1.00 53.72 90 GLU A O 1
ATOM 698 N N . ASP A 1 91 ? -5.981 10.714 27.251 1.00 52.69 91 ASP A N 1
ATOM 699 C CA . ASP A 1 91 ? -5.364 11.951 26.773 1.00 52.69 91 ASP A CA 1
ATOM 700 C C . ASP A 1 91 ? -4.648 11.835 25.411 1.00 52.69 91 ASP A C 1
ATOM 702 O O . ASP A 1 91 ? -4.138 12.839 24.902 1.00 52.69 91 ASP A O 1
ATOM 706 N N . GLN A 1 92 ? -4.577 10.652 24.784 1.00 57.88 92 GLN A N 1
ATOM 707 C CA . GLN A 1 92 ? -3.917 10.524 23.478 1.00 57.88 92 GLN A CA 1
ATOM 708 C C . GLN A 1 92 ? -4.900 10.766 22.330 1.00 57.88 92 GLN A C 1
ATOM 710 O O . GLN A 1 92 ? -5.830 9.996 22.102 1.00 57.88 92 GLN A O 1
ATOM 715 N N . LEU A 1 93 ? -4.672 11.847 21.578 1.00 60.53 93 LEU A N 1
ATOM 716 C CA . LEU A 1 93 ? -5.410 12.131 20.350 1.00 60.53 93 LEU A CA 1
ATOM 717 C C . LEU A 1 93 ? -5.181 10.996 19.344 1.00 60.53 93 LEU A C 1
ATOM 719 O O . LEU A 1 93 ? -4.069 10.800 18.854 1.00 60.53 93 LEU A O 1
ATOM 723 N N . GLU A 1 94 ? -6.243 10.260 19.039 1.00 71.50 94 GLU A N 1
ATOM 724 C CA . GLU A 1 94 ? -6.228 9.217 18.023 1.00 71.50 94 GLU A CA 1
ATOM 725 C C . GLU A 1 94 ? -6.558 9.811 16.651 1.00 71.50 94 GLU A C 1
ATOM 727 O O . GLU A 1 94 ? -7.571 10.491 16.464 1.00 71.50 94 GLU A O 1
A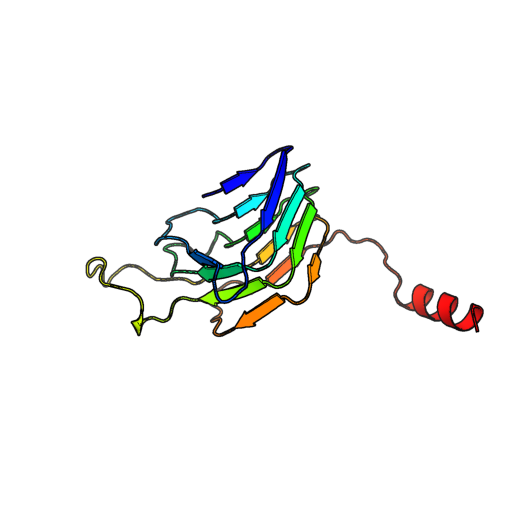TOM 732 N N . PHE A 1 95 ? -5.697 9.539 15.674 1.00 72.19 95 PHE A N 1
ATOM 733 C CA . PHE A 1 95 ? -5.843 10.030 14.310 1.00 72.19 95 PHE A CA 1
ATOM 734 C C . PHE A 1 95 ? -5.945 8.887 13.313 1.00 72.19 95 PHE A C 1
ATOM 736 O O . PHE A 1 95 ? -5.325 7.832 13.464 1.00 72.19 95 PHE A O 1
ATOM 743 N N . TYR A 1 96 ? -6.649 9.156 12.219 1.00 75.38 96 TYR A N 1
ATOM 744 C CA . TYR A 1 96 ? -6.530 8.377 11.002 1.00 75.38 96 TYR A CA 1
ATOM 745 C C . TYR A 1 96 ? -5.757 9.184 9.961 1.00 75.38 96 TYR A C 1
ATOM 747 O O . TYR A 1 96 ? -6.111 10.320 9.631 1.00 75.38 96 TYR A O 1
ATOM 755 N N . SER A 1 97 ? -4.671 8.606 9.457 1.00 77.81 97 SER A N 1
ATOM 756 C CA . SER A 1 97 ? -3.862 9.217 8.405 1.00 77.81 97 SER A CA 1
ATOM 757 C C . SER A 1 97 ? -4.290 8.747 7.015 1.00 77.81 97 SER A C 1
ATOM 759 O O . SER A 1 97 ? -5.141 7.870 6.857 1.00 77.81 97 SER A O 1
ATOM 761 N N . CYS A 1 98 ? -3.668 9.332 5.992 1.00 87.06 98 CYS A N 1
ATOM 762 C CA . CYS A 1 98 ? -3.782 8.871 4.615 1.00 87.06 98 CYS A CA 1
ATOM 763 C C . CYS A 1 98 ? -3.520 7.353 4.513 1.00 87.06 98 CYS A C 1
ATOM 765 O O . CYS A 1 98 ? -2.540 6.847 5.048 1.00 87.06 98 CYS A O 1
ATOM 767 N N . ILE A 1 99 ? -4.370 6.602 3.814 1.00 89.75 99 ILE A N 1
ATOM 768 C CA . ILE A 1 99 ? -4.167 5.161 3.602 1.00 89.75 99 ILE A CA 1
ATOM 769 C C . ILE A 1 99 ? -3.114 4.922 2.525 1.00 89.75 99 ILE A C 1
ATOM 771 O O . ILE A 1 99 ? -2.263 4.046 2.661 1.00 89.75 99 ILE A O 1
ATOM 775 N N . TYR A 1 100 ? -3.175 5.693 1.445 1.00 91.81 100 TYR A N 1
ATOM 776 C CA . TYR A 1 100 ? -2.305 5.506 0.296 1.00 91.81 100 TYR A CA 1
ATOM 777 C C . TYR A 1 100 ? -1.785 6.843 -0.202 1.00 91.81 100 TYR A C 1
ATOM 779 O O . TYR A 1 100 ? -2.556 7.680 -0.680 1.00 91.81 100 TYR A O 1
ATOM 787 N N . ARG A 1 101 ? -0.468 7.019 -0.130 1.00 92.38 101 ARG A N 1
ATOM 788 C CA . ARG A 1 101 ? 0.231 8.211 -0.588 1.00 92.38 101 ARG A CA 1
ATOM 789 C C . ARG A 1 101 ? 1.260 7.856 -1.652 1.00 92.38 101 ARG A C 1
ATOM 791 O O . ARG A 1 101 ? 2.042 6.929 -1.479 1.00 92.38 101 ARG A O 1
ATOM 798 N N . MET A 1 102 ? 1.255 8.599 -2.754 1.00 92.31 102 MET A N 1
ATOM 799 C CA . MET A 1 102 ? 2.217 8.453 -3.843 1.00 92.31 102 MET A CA 1
ATOM 800 C C . MET A 1 102 ? 2.680 9.822 -4.337 1.00 92.31 102 MET A C 1
ATOM 802 O O . MET A 1 102 ? 1.857 10.672 -4.685 1.00 92.31 102 MET A O 1
ATOM 806 N N . PHE A 1 103 ? 3.995 10.010 -4.420 1.00 90.12 103 PHE A N 1
ATOM 807 C CA . PHE A 1 103 ? 4.633 11.207 -4.964 1.00 90.12 103 PHE A CA 1
ATOM 808 C C . PHE A 1 103 ? 5.516 10.841 -6.144 1.00 90.12 103 PHE A C 1
ATOM 810 O O . PHE A 1 103 ? 6.511 10.162 -5.948 1.00 90.12 103 PHE A O 1
ATOM 817 N N . TYR A 1 104 ? 5.193 11.312 -7.351 1.00 88.88 104 TYR A N 1
ATOM 818 C CA . TYR A 1 104 ? 6.007 11.116 -8.560 1.00 88.88 104 TYR A CA 1
ATOM 819 C C . TYR A 1 104 ? 6.448 9.651 -8.783 1.00 88.88 104 TYR A C 1
ATOM 821 O O . TYR A 1 104 ? 7.522 9.375 -9.322 1.00 88.88 104 TYR A O 1
ATOM 829 N N . GLY A 1 105 ? 5.635 8.711 -8.301 1.00 86.25 105 GLY A N 1
ATOM 830 C CA . GLY A 1 105 ? 5.779 7.278 -8.515 1.00 86.25 105 GLY A CA 1
ATOM 831 C C . GLY A 1 105 ? 4.911 6.822 -9.683 1.00 86.25 105 GLY A C 1
ATOM 832 O O . GLY A 1 105 ? 4.190 7.613 -10.290 1.00 86.25 105 GLY A O 1
ATOM 833 N N . SER A 1 106 ? 4.960 5.531 -9.990 1.00 89.56 106 SER A N 1
ATOM 834 C CA . SER A 1 106 ? 4.127 4.926 -11.035 1.00 89.56 106 SER A CA 1
ATOM 835 C C . SER A 1 106 ? 3.424 3.662 -10.543 1.00 89.56 106 SER A C 1
ATOM 837 O O . SER A 1 106 ? 3.724 3.140 -9.467 1.00 89.56 106 SER A O 1
ATOM 839 N N . GLY A 1 107 ? 2.464 3.168 -11.326 1.00 89.88 107 GLY A N 1
ATOM 840 C CA . GLY A 1 107 ? 1.702 1.958 -11.026 1.00 89.88 107 GLY A CA 1
ATOM 841 C C . GLY A 1 107 ? 0.202 2.226 -10.951 1.00 89.88 107 GLY A C 1
ATOM 842 O O . GLY A 1 107 ? -0.327 2.971 -11.771 1.00 89.88 107 GLY A O 1
ATOM 843 N N . GLY A 1 108 ? -0.509 1.585 -10.022 1.00 89.12 108 GLY A N 1
ATOM 844 C CA . GLY A 1 108 ? -1.958 1.746 -9.945 1.00 89.12 108 GLY A CA 1
ATOM 845 C C . GLY A 1 108 ? -2.671 0.884 -8.909 1.00 89.12 108 GLY A C 1
ATOM 846 O O . GLY A 1 108 ? -2.128 -0.084 -8.371 1.00 89.12 108 GLY A O 1
ATOM 847 N N . LEU A 1 109 ? -3.925 1.263 -8.667 1.00 93.62 109 LEU A N 1
ATOM 848 C CA . LEU A 1 109 ? -4.878 0.587 -7.794 1.00 93.62 109 LEU A CA 1
ATOM 849 C C . LEU A 1 109 ? -5.919 -0.126 -8.669 1.00 93.62 109 LEU A C 1
ATOM 851 O O . LEU A 1 109 ? -6.648 0.526 -9.413 1.00 93.62 109 LEU A O 1
ATOM 855 N N . TYR A 1 110 ? -6.005 -1.452 -8.587 1.00 95.12 110 TYR A N 1
ATOM 856 C CA . TYR A 1 110 ? -6.844 -2.277 -9.460 1.00 95.12 110 TYR A CA 1
ATOM 857 C C . TYR A 1 110 ? -7.814 -3.126 -8.642 1.00 95.12 110 TYR A C 1
ATOM 859 O O . TYR A 1 110 ? -7.391 -4.034 -7.931 1.00 95.12 110 TYR A O 1
ATOM 867 N N . ASP A 1 111 ? -9.122 -2.891 -8.772 1.00 95.31 111 ASP A N 1
ATOM 868 C CA . ASP A 1 111 ? -10.135 -3.588 -7.954 1.00 95.31 111 ASP A CA 1
ATOM 869 C C . ASP A 1 111 ? -9.845 -3.438 -6.446 1.00 95.31 111 ASP A C 1
ATOM 871 O O . ASP A 1 111 ? -9.871 -4.391 -5.668 1.00 95.31 111 ASP A O 1
ATOM 875 N N . CYS A 1 112 ? -9.465 -2.225 -6.044 1.00 95.19 112 CYS A N 1
ATOM 876 C CA . CYS A 1 112 ? -9.258 -1.876 -4.646 1.00 95.19 112 CYS A CA 1
ATOM 877 C C . CYS A 1 112 ? -10.544 -1.278 -4.070 1.00 95.19 112 CYS A C 1
ATOM 879 O O . CYS A 1 112 ? -11.198 -0.462 -4.722 1.00 95.19 112 CYS A O 1
ATOM 881 N N . ARG A 1 113 ? -10.890 -1.653 -2.838 1.00 95.25 113 ARG A N 1
ATOM 882 C CA . ARG A 1 113 ? -12.053 -1.133 -2.112 1.00 95.25 113 ARG A CA 1
ATOM 883 C C . ARG A 1 113 ? -11.599 -0.371 -0.881 1.00 95.25 113 ARG A C 1
ATOM 885 O O . ARG A 1 113 ? -10.706 -0.817 -0.172 1.00 95.25 113 ARG A O 1
ATOM 892 N N . PHE A 1 114 ? -12.237 0.761 -0.639 1.00 92.62 114 PHE A N 1
ATOM 893 C CA . PHE A 1 114 ? -11.989 1.642 0.494 1.00 92.62 114 PHE A CA 1
ATOM 894 C C . PHE A 1 114 ? -13.296 1.715 1.279 1.00 92.62 114 PHE A C 1
ATOM 896 O O . PHE A 1 114 ? -14.275 2.276 0.793 1.00 92.62 114 PHE A O 1
ATOM 903 N N . GLU A 1 115 ? -13.341 1.062 2.434 1.00 91.81 115 GLU A N 1
ATOM 904 C CA . GLU A 1 115 ? -14.575 0.782 3.169 1.00 91.81 115 GLU A CA 1
ATOM 905 C C . GLU A 1 115 ? -14.452 1.269 4.615 1.00 91.81 115 GLU A C 1
ATOM 907 O O . GLU A 1 115 ? -13.401 1.114 5.232 1.00 91.81 115 GLU A O 1
ATOM 912 N N . ASP A 1 116 ? -15.531 1.836 5.162 1.00 85.44 116 ASP A N 1
ATOM 913 C CA . ASP A 1 116 ? -15.598 2.300 6.556 1.00 85.44 116 ASP A CA 1
ATOM 914 C C . ASP A 1 116 ? -14.420 3.213 6.958 1.00 85.44 116 ASP A C 1
ATOM 916 O O . ASP A 1 116 ? -13.828 3.062 8.026 1.00 85.44 116 ASP A O 1
ATOM 920 N N . LEU A 1 117 ? -14.053 4.152 6.079 1.00 84.94 117 LEU A N 1
ATOM 921 C CA . LEU A 1 117 ? -12.945 5.079 6.302 1.00 84.94 117 LEU A CA 1
ATOM 922 C C . LEU A 1 117 ? -13.454 6.445 6.754 1.00 84.94 117 LEU A C 1
ATOM 924 O O . LEU A 1 117 ? -14.320 7.049 6.120 1.00 84.94 117 LEU A O 1
ATOM 928 N N . SER A 1 118 ? -12.856 6.953 7.823 1.00 79.38 118 SER A N 1
ATOM 929 C CA . SER A 1 118 ? -13.035 8.314 8.305 1.00 79.38 118 SER A CA 1
ATOM 930 C C . SER A 1 118 ? -11.823 9.167 7.934 1.00 79.38 118 SER A C 1
ATOM 932 O O . SER A 1 118 ? -10.674 8.719 7.982 1.00 79.38 118 SER A O 1
ATOM 934 N N . MET A 1 119 ? -12.093 10.403 7.516 1.00 68.94 119 MET A N 1
ATOM 935 C CA . MET A 1 119 ? -11.060 11.398 7.247 1.00 68.94 119 MET A CA 1
ATOM 936 C C . MET A 1 119 ? -10.808 12.196 8.521 1.00 68.94 119 MET A C 1
ATOM 938 O O . MET A 1 119 ? -11.750 12.733 9.102 1.00 68.94 119 MET A O 1
ATOM 942 N N . SER A 1 120 ? -9.545 12.289 8.939 1.00 69.25 120 SER A N 1
ATOM 943 C CA . SER A 1 120 ? -9.132 13.265 9.947 1.00 69.25 120 SER A CA 1
ATOM 944 C C . SER A 1 120 ? -8.704 14.560 9.245 1.00 69.25 120 SER A C 1
ATOM 946 O O . SER A 1 120 ? -9.546 15.363 8.857 1.00 69.25 120 SER A O 1
ATOM 948 N N . ILE A 1 121 ? -7.400 14.759 9.044 1.00 73.50 121 ILE A N 1
ATOM 949 C CA . ILE A 1 121 ? -6.827 16.015 8.524 1.00 73.50 121 ILE A CA 1
ATOM 950 C C . ILE A 1 121 ? -6.345 15.860 7.072 1.00 73.50 121 ILE A C 1
ATOM 952 O O . ILE A 1 121 ? -6.299 16.829 6.317 1.00 73.50 121 ILE A O 1
ATOM 956 N N . GLN A 1 122 ? -5.994 14.638 6.668 1.00 76.69 122 GLN A N 1
ATOM 957 C CA . GLN A 1 122 ? -5.477 14.312 5.339 1.00 76.69 122 GLN A CA 1
ATOM 958 C C . GLN A 1 122 ? -6.517 13.534 4.517 1.00 76.69 122 GLN A C 1
ATOM 960 O O . GLN A 1 122 ? -7.362 12.844 5.096 1.00 76.69 122 GLN A O 1
ATOM 965 N N . PRO A 1 123 ? -6.462 13.603 3.174 1.00 85.56 123 PRO A N 1
ATOM 966 C CA . PRO A 1 123 ? -7.280 12.738 2.334 1.00 85.56 123 PRO A CA 1
ATOM 967 C C . PRO A 1 123 ? -6.876 11.267 2.513 1.00 85.56 123 PRO A C 1
ATOM 969 O O . PRO A 1 123 ? -5.722 10.959 2.799 1.00 85.56 123 PRO A O 1
ATOM 972 N N . ILE A 1 124 ? -7.823 10.352 2.291 1.00 87.56 124 ILE A N 1
ATOM 973 C CA . ILE A 1 124 ? -7.593 8.897 2.369 1.00 87.56 124 ILE A CA 1
ATOM 974 C C . ILE A 1 124 ? -6.589 8.427 1.307 1.00 87.56 124 ILE A C 1
ATOM 976 O O . ILE A 1 124 ? -5.774 7.544 1.566 1.00 87.56 124 ILE A O 1
ATOM 980 N N . ILE A 1 125 ? -6.673 9.001 0.107 1.00 90.62 125 ILE A N 1
ATOM 981 C CA . ILE A 1 125 ? -5.785 8.722 -1.019 1.00 90.62 125 ILE A CA 1
ATOM 982 C C . ILE A 1 125 ? -5.160 10.048 -1.435 1.00 90.62 125 ILE A C 1
ATOM 984 O O . ILE A 1 125 ? -5.873 11.010 -1.719 1.00 90.62 125 ILE A O 1
ATOM 988 N N . PHE A 1 126 ? -3.835 10.089 -1.501 1.00 90.69 126 PHE A N 1
ATOM 989 C CA . PHE A 1 126 ? -3.084 11.241 -1.976 1.00 90.69 126 PHE A CA 1
ATOM 990 C C . PHE A 1 126 ? -2.145 10.814 -3.100 1.00 90.69 126 PHE A C 1
ATOM 992 O O . PHE A 1 126 ? -1.181 10.088 -2.870 1.00 90.69 126 PHE A O 1
ATOM 999 N N . ILE A 1 127 ? -2.407 11.272 -4.321 1.00 90.25 127 ILE A N 1
ATOM 1000 C CA . ILE A 1 127 ? -1.556 10.992 -5.480 1.00 90.25 127 ILE A CA 1
ATOM 1001 C C . ILE A 1 127 ? -1.106 12.326 -6.056 1.00 90.25 127 ILE A C 1
ATOM 1003 O O . ILE A 1 127 ? -1.926 13.125 -6.505 1.00 90.25 127 ILE A O 1
ATOM 1007 N N . LYS A 1 128 ? 0.204 12.555 -6.047 1.00 88.12 128 LYS A N 1
ATOM 1008 C CA . LYS A 1 128 ? 0.838 13.683 -6.721 1.00 88.12 128 LYS A CA 1
ATOM 1009 C C . LYS A 1 128 ? 1.654 13.152 -7.891 1.00 88.12 128 LYS A C 1
ATOM 1011 O O . LYS A 1 128 ? 2.749 12.630 -7.692 1.00 88.12 128 LYS A O 1
ATOM 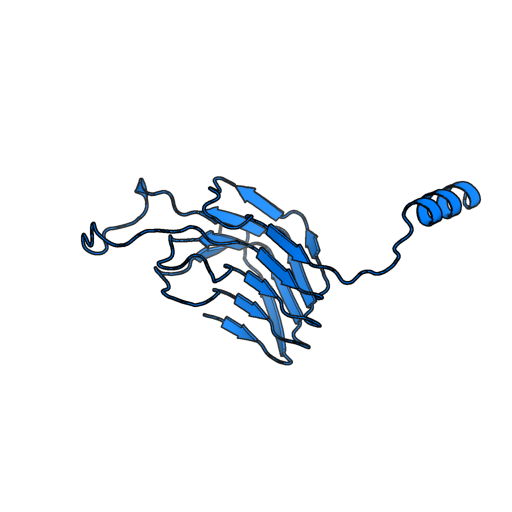1016 N N . GLY A 1 129 ? 1.100 13.260 -9.094 1.00 79.44 129 GLY A N 1
ATOM 1017 C CA . GLY A 1 129 ? 1.814 12.968 -10.338 1.00 79.44 129 GLY A CA 1
ATOM 1018 C C . GLY A 1 129 ? 2.815 14.068 -10.695 1.00 79.44 129 GLY A C 1
ATOM 1019 O O . GLY A 1 129 ? 2.804 15.142 -10.089 1.00 79.44 129 GLY A O 1
ATOM 1020 N N . GLN A 1 130 ? 3.696 13.793 -11.659 1.00 69.69 130 GLN A N 1
ATOM 1021 C CA . GLN A 1 130 ? 4.394 14.863 -12.376 1.00 69.69 130 GLN A CA 1
ATOM 1022 C C . GLN A 1 130 ? 3.423 15.458 -13.400 1.00 69.69 130 GLN A C 1
ATOM 1024 O O . GLN A 1 130 ? 2.538 14.745 -13.874 1.00 69.69 130 GLN A O 1
ATOM 1029 N N . ASP A 1 131 ? 3.588 16.740 -13.732 1.00 57.00 131 ASP A N 1
ATOM 1030 C CA . ASP A 1 131 ? 2.936 17.336 -14.901 1.00 57.00 131 ASP A CA 1
ATOM 1031 C C . ASP A 1 131 ? 3.541 16.698 -16.160 1.00 57.00 131 ASP A C 1
ATOM 1033 O O . ASP A 1 131 ? 4.424 17.256 -16.810 1.00 57.00 131 ASP A O 1
ATOM 1037 N N . GLU A 1 132 ? 3.101 15.493 -16.502 1.00 53.91 132 GLU A N 1
ATOM 1038 C CA . GLU A 1 132 ? 3.088 15.102 -17.900 1.00 53.91 132 GLU A CA 1
ATOM 1039 C C . GLU A 1 132 ? 1.890 15.820 -18.517 1.00 53.91 132 GLU A C 1
ATOM 1041 O O . GLU A 1 132 ? 0.769 15.714 -18.017 1.00 53.91 132 GLU A O 1
ATOM 1046 N N . TYR A 1 133 ? 2.135 16.591 -19.580 1.00 49.19 133 TYR A N 1
ATOM 1047 C CA . TYR A 1 133 ? 1.090 17.065 -20.485 1.00 49.19 133 TYR A CA 1
ATOM 1048 C C . TYR A 1 133 ? 0.440 15.831 -21.130 1.00 49.19 133 TYR A C 1
ATOM 1050 O O . TYR A 1 133 ? 0.741 15.468 -22.263 1.00 49.19 133 TYR A O 1
ATOM 1058 N N . PHE A 1 134 ? -0.396 15.127 -20.373 1.00 54.72 134 PHE A N 1
ATOM 1059 C CA . PHE A 1 134 ? -1.267 14.097 -20.896 1.00 54.72 134 PHE A CA 1
ATOM 1060 C C . PHE A 1 134 ? -2.496 14.815 -21.435 1.00 54.72 134 PHE A C 1
ATOM 1062 O O . PHE A 1 134 ? -3.401 15.195 -20.688 1.00 54.72 134 PHE A O 1
ATOM 1069 N N . ASP A 1 135 ? -2.454 15.088 -22.733 1.00 54.88 135 ASP A N 1
ATOM 1070 C CA . ASP A 1 135 ? -3.564 15.683 -23.451 1.00 54.88 135 ASP A CA 1
ATOM 1071 C C . ASP A 1 135 ? -4.663 14.628 -23.630 1.00 54.88 135 ASP A C 1
ATOM 1073 O O . ASP A 1 135 ? -4.578 13.744 -24.485 1.00 54.88 135 ASP A O 1
ATOM 1077 N N . TRP A 1 136 ? -5.682 14.698 -22.773 1.00 56.16 136 TRP A N 1
ATOM 1078 C CA . TRP A 1 136 ? -6.863 13.844 -22.880 1.00 56.16 136 TRP A CA 1
ATOM 1079 C C . TRP A 1 136 ? -7.600 14.047 -24.209 1.00 56.16 136 TRP A C 1
ATOM 1081 O O . TRP A 1 136 ? -8.241 13.105 -24.677 1.00 56.16 136 TRP A O 1
ATOM 1091 N N . ASP A 1 137 ? -7.485 15.225 -24.830 1.00 60.62 137 ASP A N 1
ATOM 1092 C CA . ASP A 1 137 ? -8.162 15.539 -26.088 1.00 60.62 137 ASP A CA 1
ATOM 1093 C C . ASP A 1 137 ? -7.489 14.808 -27.265 1.00 60.62 137 ASP A C 1
ATOM 1095 O O . ASP A 1 137 ? -8.175 14.275 -28.138 1.00 60.62 137 ASP A O 1
ATOM 1099 N N . GLY A 1 138 ? -6.161 14.645 -27.230 1.00 57.03 138 GLY A N 1
ATOM 1100 C CA . GLY A 1 138 ? -5.413 13.869 -28.229 1.00 57.03 138 GLY A CA 1
ATOM 1101 C C . GLY A 1 138 ? -5.728 12.365 -28.228 1.00 57.03 138 GLY A C 1
ATOM 1102 O O . GLY A 1 138 ? -5.647 11.714 -29.268 1.00 57.03 138 GLY A O 1
ATOM 1103 N N . PHE A 1 139 ? -6.149 11.803 -27.088 1.00 53.28 139 PHE A N 1
ATOM 1104 C CA . PHE A 1 139 ? -6.554 10.393 -26.997 1.00 53.28 139 PHE A CA 1
ATOM 1105 C C . PHE A 1 139 ? -7.892 10.118 -27.703 1.00 53.28 139 PHE A C 1
ATOM 1107 O O . PHE A 1 139 ? -8.084 9.042 -28.265 1.00 53.28 139 PHE A O 1
ATOM 1114 N N . VAL A 1 140 ? -8.822 11.079 -27.694 1.00 55.06 140 VAL A N 1
ATOM 1115 C CA . VAL A 1 140 ? -10.128 10.930 -28.359 1.00 55.06 140 VAL A CA 1
ATOM 1116 C C . VAL A 1 140 ? -9.970 10.987 -29.883 1.00 55.06 140 VAL A C 1
ATOM 1118 O O . VAL A 1 140 ? -10.585 10.189 -30.590 1.00 55.06 140 VAL A O 1
ATOM 1121 N N . GLU A 1 141 ? -9.085 11.849 -30.389 1.00 53.03 141 GLU A N 1
ATOM 1122 C CA . GLU A 1 141 ? -8.826 11.977 -31.830 1.00 53.03 141 GLU A CA 1
ATOM 1123 C C . GLU A 1 141 ? -8.175 10.722 -32.445 1.00 53.03 141 GLU A C 1
ATOM 1125 O O . GLU A 1 141 ? -8.508 10.343 -33.571 1.00 53.03 141 GLU A O 1
ATOM 1130 N N . GLU A 1 142 ? -7.293 10.022 -31.718 1.00 52.69 142 GLU A N 1
ATOM 1131 C CA . GLU A 1 142 ? -6.697 8.761 -32.194 1.00 52.69 142 GLU A CA 1
ATOM 1132 C C . GLU A 1 142 ? -7.716 7.615 -32.295 1.00 52.69 142 GLU A C 1
ATOM 1134 O O . GLU A 1 142 ? -7.600 6.760 -33.176 1.00 52.69 142 GLU A O 1
ATOM 1139 N N . VAL A 1 143 ? -8.731 7.597 -31.426 1.00 54.34 143 VAL A N 1
ATOM 1140 C CA . VAL A 1 143 ? -9.792 6.578 -31.445 1.00 54.34 143 VAL A CA 1
ATOM 1141 C C . VAL A 1 143 ? -10.756 6.810 -32.611 1.00 54.34 143 VAL A C 1
ATOM 1143 O O . VAL A 1 143 ? -11.142 5.847 -33.275 1.00 54.34 143 VAL A O 1
ATOM 1146 N N . ASP A 1 144 ? -11.086 8.066 -32.918 1.00 48.41 144 ASP A N 1
ATOM 1147 C CA . ASP A 1 144 ? -11.956 8.404 -34.051 1.00 48.41 144 ASP A CA 1
ATOM 1148 C C . ASP A 1 144 ? -11.274 8.148 -35.407 1.00 48.41 144 ASP A C 1
ATOM 1150 O O . ASP A 1 144 ? -11.923 7.698 -36.353 1.00 48.41 144 ASP A O 1
ATOM 1154 N N . MET A 1 145 ? -9.952 8.342 -35.508 1.00 50.72 145 MET A N 1
ATOM 1155 C CA . MET A 1 145 ? -9.186 8.031 -36.726 1.00 50.72 145 MET A CA 1
ATOM 1156 C C . MET A 1 145 ? -8.904 6.534 -36.941 1.00 50.72 145 MET A C 1
ATOM 1158 O O . MET A 1 145 ? -8.418 6.151 -38.008 1.00 50.72 145 MET A O 1
ATOM 1162 N N . ALA A 1 146 ? -9.201 5.685 -35.955 1.00 50.28 146 ALA A N 1
ATOM 1163 C CA . ALA A 1 146 ? -9.076 4.230 -36.049 1.00 50.28 146 ALA A CA 1
ATOM 1164 C C . ALA A 1 146 ? -10.410 3.513 -36.365 1.00 50.28 146 ALA A C 1
ATOM 1166 O O . ALA A 1 146 ? -10.433 2.277 -36.405 1.00 50.28 146 ALA A O 1
ATOM 1167 N N . SER A 1 147 ? -11.497 4.267 -36.584 1.00 43.22 147 SER A N 1
ATOM 1168 C CA . SER A 1 147 ? -12.823 3.775 -37.005 1.00 43.22 147 SER A CA 1
ATOM 1169 C C . SER A 1 147 ? -13.073 3.920 -38.508 1.00 43.22 147 SER A C 1
ATOM 1171 O O . SER A 1 147 ? -13.813 3.064 -39.049 1.00 43.22 147 SER A O 1
#

Radius of gyration: 17.67 Å; chains: 1; bounding box: 32×34×66 Å

pLDDT: mean 80.48, std 16.28, range [43.22, 97.81]

Sequence (147 aa):
MLVMSDATLLIRGGGVHETIVTNSKTPDQSMIWAQIFSIITVTDTTYIQQPLQTCECAFIDIDSGAICLLRRIIFRQAKPETQLDADSDEDQLEFYSCIYRMFYGSGGLYDCRFEDLSMSIQPIIFIKGQDEYFDWDGFVEEVDMAS

Secondary structure (DSSP, 8-state):
-EEESS-EEEEE-S-TTT-EEE--S-SS--SEEE-TT-EEEEEEEEEEEPPBS-SS--SEEE-TT-EEEEEEEEEEEPPGGG-------TT---B---SEEEES-EEEEES-EE-SPPPSSS-SEEEE-------HHHHHHHHHTT-

Organism: NCBI:txid222440

Foldseek 3Di:
DAEDDLEEDEAEDPAQVGAEDEDDQEEDEACAEYEANYEYEHEHYEYEYEWYLDQPYANHHAEANYEYEYENYEYYYDDPVRPPDDDPPVPRDTADYAHEEYANYYYDHYNYHYPHDDHDPYDNYYYHHDPDVPPPVVVVVVVVVVD